Protein 8R8A (pdb70)

Secondary structure (DSSP, 8-state):
--EEEEEE-GGG-EEEEGGG--STT-BEEEE---S-GGG-EEE-TTS-EEETTEEEEESSSSTTEEEEEE-TTTS-HHHH-EEE-TTS-EEETTT--EEE---SSTT-B-EEE-----GGG--EEE-

Solvent-accessible surface area: 6116 Å² total; per-residue (Å²): 172,60,63,74,8,25,0,37,12,44,115,44,25,0,0,3,0,47,57,28,141,49,90,52,100,23,32,0,5,1,80,84,64,20,130,67,86,9,0,73,0,32,34,42,98,88,13,4,3,60,2,46,64,44,0,0,4,4,75,35,116,80,84,43,16,79,0,8,0,16,46,9,142,125,14,82,97,60,42,34,34,10,109,46,86,144,112,5,25,0,17,2,70,178,30,79,18,2,0,10,3,92,32,55,49,63,140,15,62,0,16,0,40,81,69,99,103,28,101,34,8,56,3,36,76,44,174

Sequence (127 aa):
VSRSSTHLVGQDGLLCLDVIIGGYSDNHVPTQLWPCGPQNNQLWTTIQADGTIRTMGKCLVPNGHDPGSYTMIDDCCNNKKAADPNNDKTWKLYPDGTLTHVRSSLVLTSQGTGAYAIITTIETNTSSAPTQSWGTAD

InterPro domains:
  IPR000772 Ricin B, lectin domain [PF00652] (37-155)
  IPR000772 Ricin B, lectin domain [PF00652] (168-283)
  IPR000772 Ricin B, lectin domain [SM00458] (34-158)
  IPR000772 Ricin B, lectin domain [SM00458] (162-286)
  IPR035992 Ricin B-like lectins [SSF50370] (37-155)
  IPR035992 Ricin B-like lectins [SSF50370] (163-285)

Structure (mmCIF, N/CA/C/O backbone):
data_8R8A
#
_entry.id   8R8A
#
_cell.length_a   36.696
_cell.length_b   36.782
_cell.length_c   94.786
_cell.angle_alpha   90.000
_cell.angle_beta   99.237
_cell.angle_gamma   90.000
#
_symmetry.space_group_name_H-M   'I 1 2 1'
#
loop_
_entity.id
_entity.type
_entity.pdbx_description
1 polymer 'Nigrin b-like'
2 branched beta-D-galactopyranose-(1-4)-2-acetamido-2-deoxy-alpha-D-glucopyranose
3 non-polymer 'CADMIUM ION'
4 water water
#
loop_
_atom_site.group_PDB
_atom_site.id
_atom_site.type_symbol
_atom_site.label_atom_id
_atom_site.label_alt_id
_atom_site.label_comp_id
_atom_site.label_asym_id
_atom_site.label_entity_id
_atom_site.label_seq_id
_atom_site.pdbx_PDB_ins_code
_atom_site.Cartn_x
_atom_site.Cartn_y
_atom_site.Cartn_z
_atom_site.occupancy
_atom_site.B_iso_or_equiv
_atom_site.auth_seq_id
_atom_site.auth_comp_id
_atom_site.auth_asym_id
_atom_site.auth_atom_id
_atom_site.pdbx_PDB_model_num
ATOM 1 N N . VAL A 1 4 ? 1.161 -3.301 75.101 1.000 29.416 6 VAL A N 1
ATOM 2 C CA . VAL A 1 4 ? 0.378 -4.059 74.089 1.000 27.925 6 VAL A CA 1
ATOM 3 C 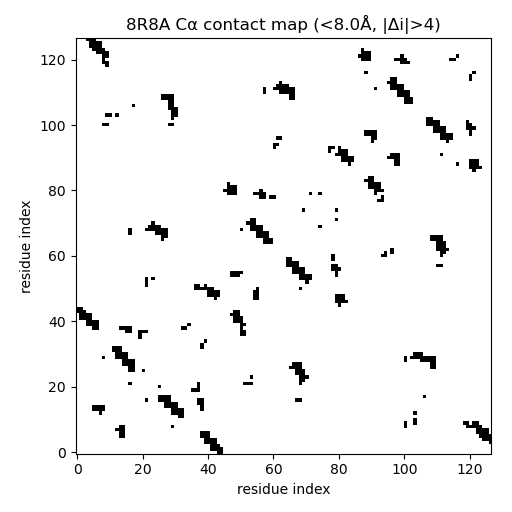C . VAL A 1 4 ? 0.585 -3.378 72.739 1.000 25.686 6 VAL A C 1
ATOM 4 O O . VAL A 1 4 ? 0.794 -2.179 72.692 1.000 26.323 6 VAL A O 1
ATOM 8 N N . SER A 1 5 ? 0.481 -4.148 71.671 1.000 22.151 7 SER A N 1
ATOM 9 C CA . SER A 1 5 ? 0.635 -3.595 70.336 1.000 21.151 7 SER A CA 1
ATOM 10 C C . SER A 1 5 ? -0.568 -2.705 70.086 1.000 22.007 7 SER A C 1
ATOM 11 O O . SER A 1 5 ? -1.657 -2.974 70.614 1.000 28.911 7 SER A O 1
ATOM 14 N N . ARG A 1 6 ? -0.366 -1.618 69.329 1.000 22.480 8 ARG A N 1
ATOM 15 C CA . ARG A 1 6 ? -1.480 -0.766 68.962 1.000 22.328 8 ARG A CA 1
ATOM 16 C C . ARG A 1 6 ? -1.378 -0.459 67.471 1.000 21.489 8 ARG A C 1
ATOM 17 O O . ARG A 1 6 ? -0.333 -0.035 67.015 1.000 21.177 8 ARG A O 1
ATOM 20 N N A SER A 1 7 ? -2.486 -0.624 66.748 0.300 20.741 9 SER A N 1
ATOM 21 N N B SER A 1 7 ? -2.480 -0.617 66.752 0.700 20.358 9 SER A N 1
ATOM 22 C CA A SER A 1 7 ? -2.562 -0.321 65.321 0.300 21.725 9 SER A CA 1
ATOM 23 C CA B SER A 1 7 ? -2.544 -0.303 65.328 0.700 22.161 9 SER A CA 1
ATOM 24 C C A SER A 1 7 ? -3.123 1.082 65.159 0.300 21.149 9 SER A C 1
ATOM 25 C C B SER A 1 7 ? -3.111 1.092 65.164 0.700 21.784 9 SER A C 1
ATOM 26 O O A SER A 1 7 ? -4.068 1.461 65.852 0.300 25.871 9 SER A O 1
ATOM 27 O O B SER A 1 7 ? -4.062 1.478 65.844 0.700 27.651 9 SER A O 1
ATOM 32 N N . THR A 1 8 ? -2.547 1.862 64.244 1.000 16.677 10 THR A N 1
ATOM 33 C CA . THR A 1 8 ? -2.875 3.264 64.167 1.000 15.929 10 THR A CA 1
ATOM 34 C C . THR A 1 8 ? -2.386 3.861 62.864 1.000 14.868 10 THR A C 1
ATOM 35 O O . THR A 1 8 ? -1.550 3.252 62.201 1.000 15.026 10 THR A O 1
ATOM 39 N N . HIS A 1 9 ? -2.826 5.066 62.581 1.000 12.661 11 HIS A N 1
ATOM 40 C CA . HIS A 1 9 ? -2.199 5.851 61.548 1.000 12.551 11 HIS A CA 1
ATOM 41 C C . HIS A 1 9 ? -1.121 6.697 62.180 1.000 14.329 11 HIS A C 1
ATOM 42 O O . HIS A 1 9 ? -1.214 7.009 63.391 1.000 17.255 11 HIS A O 1
ATOM 49 N N . LEU A 1 10 ? -0.111 7.070 61.425 1.000 12.635 12 LEU A N 1
ATOM 50 C CA . LEU A 1 10 ? 0.928 7.967 61.916 1.000 12.151 12 LEU A CA 1
ATOM 51 C C . LEU A 1 10 ? 0.747 9.257 61.197 1.000 12.989 12 LEU A C 1
ATOM 52 O O . LEU A 1 10 ? 1.059 9.327 60.013 1.000 13.366 12 LEU A O 1
ATOM 57 N N . VAL A 1 11 ? 0.280 10.283 61.869 1.000 13.390 13 VAL A N 1
ATOM 58 C CA . VAL A 1 11 ? -0.137 11.516 61.261 1.000 13.365 13 VAL A CA 1
ATOM 59 C C . VAL A 1 11 ? 0.909 12.595 61.451 1.000 13.717 13 VAL A C 1
ATOM 60 O O . VAL A 1 11 ? 1.293 12.896 62.574 1.000 15.660 13 VAL A O 1
ATOM 64 N N . GLY A 1 12 ? 1.367 13.162 60.367 1.000 13.591 14 GLY A N 1
ATOM 65 C CA . GLY A 1 12 ? 2.417 14.155 60.411 1.000 15.169 14 GLY A CA 1
ATOM 66 C C . GLY A 1 12 ? 2.007 15.518 59.885 1.000 14.453 14 GLY A C 1
ATOM 67 O O . GLY A 1 12 ? 0.855 15.956 60.062 1.000 15.914 14 GLY A O 1
ATOM 68 N N . GLN A 1 13 ? 2.914 16.174 59.195 1.000 15.897 15 GLN A N 1
ATOM 69 C CA . GLN A 1 13 ? 2.720 17.550 58.743 1.000 18.995 15 GLN A CA 1
ATOM 70 C C . GLN A 1 13 ? 1.407 17.723 57.980 1.000 17.852 15 GLN A C 1
ATOM 71 O O . GLN A 1 13 ? 1.090 16.947 57.088 1.000 18.426 15 GLN A O 1
ATOM 77 N N . ASP A 1 14 ? 0.634 18.743 58.381 1.000 18.953 16 ASP A N 1
ATOM 78 C CA . ASP A 1 14 ? -0.625 19.119 57.725 1.000 18.278 16 ASP A CA 1
ATOM 79 C C . ASP A 1 14 ? -1.702 18.039 57.752 1.000 18.567 16 ASP A C 1
ATOM 80 O O . ASP A 1 14 ? -2.618 18.035 56.959 1.000 20.705 16 ASP A O 1
ATOM 85 N N . GLY A 1 15 ? -1.580 17.086 58.660 1.000 15.860 17 GLY A N 1
ATOM 86 C CA . GLY A 1 15 ? -2.542 16.033 58.791 1.000 16.156 17 GLY A CA 1
ATOM 87 C C . GLY A 1 15 ? -2.416 14.921 57.770 1.000 15.793 17 GLY A C 1
ATOM 88 O O . GLY A 1 15 ? -3.341 14.166 57.606 1.000 17.084 17 GLY A O 1
ATOM 89 N N A LEU A 1 16 ? -1.299 14.857 57.051 0.600 15.289 18 LEU A N 1
ATOM 90 N N B LEU A 1 16 ? -1.297 14.857 57.046 0.400 15.241 18 LEU A N 1
ATOM 91 C CA A LEU A 1 16 ? -1.051 13.760 56.122 0.600 14.028 18 LEU A CA 1
ATOM 92 C CA B LEU A 1 16 ? -1.045 13.762 56.117 0.400 14.007 18 LEU A CA 1
ATOM 93 C C A LEU A 1 16 ? -0.526 12.558 56.895 0.600 12.473 18 LEU A C 1
ATOM 94 C C B LEU A 1 16 ? -0.532 12.559 56.901 0.400 12.552 18 LEU A C 1
ATOM 95 O O A LEU A 1 16 ? -0.092 12.678 58.039 0.600 14.428 18 LEU A O 1
ATOM 96 O O B LEU A 1 16 ? -0.098 12.686 58.045 0.400 14.400 18 LEU A O 1
ATOM 105 N N . CYS A 1 17 ? -0.581 11.387 56.280 1.000 12.410 19 CYS A N 1
ATOM 106 C CA . CYS A 1 17 ? -0.234 10.155 56.929 1.000 11.185 19 CYS A CA 1
ATOM 107 C C . CYS A 1 17 ? 1.035 9.498 56.393 1.000 11.008 19 CYS A C 1
ATOM 108 O O . CYS A 1 17 ? 1.325 9.571 55.199 1.000 11.598 19 CYS A O 1
ATOM 111 N N . LEU A 1 18 ? 1.772 8.817 57.268 1.000 11.215 20 LEU A N 1
ATOM 112 C CA . LEU A 1 18 ? 2.927 8.025 56.851 1.000 10.209 20 LEU A CA 1
ATOM 113 C C . LEU A 1 18 ? 2.404 6.908 55.978 1.000 9.414 20 LEU A C 1
ATOM 114 O O . LEU A 1 18 ? 1.502 6.185 56.365 1.000 10.307 20 LEU A O 1
ATOM 119 N N . ASP A 1 19 ? 3.022 6.731 54.817 1.000 9.233 21 ASP A N 1
ATOM 120 C CA . ASP A 1 19 ? 2.477 5.896 53.740 1.000 10.312 21 ASP A CA 1
ATOM 121 C C . ASP A 1 19 ? 3.595 5.157 52.996 1.000 9.840 21 ASP A C 1
ATOM 122 O O . ASP A 1 19 ? 4.573 5.780 52.632 1.000 10.177 21 ASP A O 1
ATOM 127 N N . VAL A 1 20 ? 3.446 3.869 52.767 1.000 9.588 22 VAL A N 1
ATOM 128 C CA . VAL A 1 20 ? 4.416 3.125 51.938 1.000 9.147 22 VAL A CA 1
ATOM 129 C C . VAL A 1 20 ? 4.060 3.379 50.491 1.000 9.952 22 VAL A C 1
ATOM 130 O O . VAL A 1 20 ? 2.950 3.043 50.051 1.000 10.187 22 VAL A O 1
ATOM 134 N N A ILE A 1 21 ? 4.956 3.968 49.723 0.500 9.410 23 ILE A N 1
ATOM 135 N N B ILE A 1 21 ? 4.953 3.972 49.724 0.500 9.410 23 ILE A N 1
ATOM 136 C CA A ILE A 1 21 ? 4.647 4.407 48.370 0.500 9.134 23 ILE A CA 1
ATOM 137 C CA B ILE A 1 21 ? 4.644 4.407 48.369 0.500 9.175 23 ILE A CA 1
ATOM 138 C C A ILE A 1 21 ? 4.094 3.283 47.485 0.500 9.792 23 ILE A C 1
ATOM 139 C C B ILE A 1 21 ? 4.088 3.281 47.492 0.500 9.815 23 ILE A C 1
ATOM 140 O O A ILE A 1 21 ? 4.713 2.229 47.283 0.500 10.412 23 ILE A O 1
ATOM 141 O O B ILE A 1 21 ? 4.716 2.234 47.282 0.500 10.430 23 ILE A O 1
ATOM 150 N N . GLY A 1 22 ? 2.902 3.536 46.923 1.000 10.262 24 GLY A N 1
ATOM 151 C CA . GLY A 1 22 ? 2.251 2.595 46.007 1.000 10.618 24 GLY A CA 1
ATOM 152 C C . GLY A 1 22 ? 1.542 1.451 46.685 1.000 11.527 24 GLY A C 1
ATOM 153 O O . GLY A 1 22 ? 0.905 0.676 46.007 1.000 13.174 24 GLY A O 1
ATOM 154 N N . GLY A 1 23 ? 1.622 1.358 48.003 1.000 10.730 25 GLY A N 1
ATOM 155 C CA . GLY A 1 23 ? 0.984 0.268 48.739 1.000 11.820 25 GLY A CA 1
ATOM 156 C C . GLY A 1 23 ? 1.707 -1.042 48.639 1.000 11.666 25 GLY A C 1
ATOM 157 O O . GLY A 1 23 ? 1.194 -2.054 49.099 1.000 13.806 25 GLY A O 1
ATOM 158 N N . TYR A 1 24 ? 2.916 -1.040 48.055 1.000 11.819 26 TYR A N 1
ATOM 159 C CA . TYR A 1 24 ? 3.666 -2.281 47.841 1.000 11.295 26 TYR A CA 1
ATOM 160 C C . TYR A 1 24 ? 4.379 -2.698 49.121 1.000 12.240 26 TYR A C 1
ATOM 161 O O . TYR A 1 24 ? 4.952 -1.860 49.818 1.000 13.952 26 TYR A O 1
ATOM 170 N N . SER A 1 25 ? 4.407 -4.009 49.419 1.000 12.320 27 SER A N 1
ATOM 171 C CA . SER A 1 25 ? 4.990 -4.509 50.649 1.000 13.963 27 SER A CA 1
ATOM 172 C C . SER A 1 25 ? 6.337 -5.190 50.439 1.000 12.710 27 SER A C 1
ATOM 173 O O . SER A 1 25 ? 6.888 -5.770 51.341 1.000 14.410 27 SER A O 1
ATOM 176 N N . ASP A 1 26 ? 6.925 -4.956 49.259 1.000 12.148 28 ASP A N 1
ATOM 177 C CA . ASP A 1 26 ? 8.235 -5.465 48.927 1.000 11.860 28 ASP A CA 1
ATOM 178 C C . ASP A 1 26 ? 9.284 -4.855 49.837 1.000 11.733 28 ASP A C 1
ATOM 179 O O . ASP A 1 26 ? 9.148 -3.721 50.326 1.000 11.765 28 ASP A O 1
ATOM 184 N N . ASN A 1 27 ? 10.353 -5.580 50.093 1.000 11.486 29 ASN A N 1
ATOM 185 C CA . ASN A 1 27 ? 11.453 -4.991 50.841 1.000 11.289 29 ASN A CA 1
ATOM 186 C C . ASN A 1 27 ? 12.034 -3.756 50.152 1.000 10.154 29 ASN A C 1
ATOM 187 O O . ASN A 1 27 ? 12.159 -3.751 48.935 1.000 11.011 29 ASN A O 1
ATOM 192 N N . HIS A 1 28 ? 12.331 -2.735 50.931 1.000 9.876 30 HIS A N 1
ATOM 193 C CA . HIS A 1 28 ? 13.042 -1.544 50.475 1.000 9.763 30 HIS A CA 1
ATOM 194 C C . HIS A 1 28 ? 12.159 -0.522 49.762 1.000 10.519 30 HIS A C 1
ATOM 195 O O . HIS A 1 28 ? 12.658 0.408 49.143 1.000 10.486 30 HIS A O 1
ATOM 202 N N . VAL A 1 29 ? 10.854 -0.656 49.904 1.000 9.839 31 VAL A N 1
ATOM 203 C CA . VAL A 1 29 ? 9.953 0.378 49.392 1.000 9.147 31 VAL A CA 1
ATOM 204 C C . VAL A 1 29 ? 9.935 1.550 50.366 1.000 8.599 31 VAL A C 1
ATOM 205 O O . VAL A 1 29 ? 9.686 1.364 51.539 1.000 9.687 31 VAL A O 1
ATOM 209 N N . PRO A 1 30 ? 10.214 2.767 49.890 1.000 8.845 32 PRO A N 1
ATOM 210 C CA . PRO A 1 30 ? 10.275 3.911 50.803 1.000 9.487 32 PRO A CA 1
ATOM 211 C C . PRO A 1 30 ? 8.934 4.371 51.354 1.000 8.870 32 PRO A C 1
ATOM 212 O O . PRO A 1 30 ? 7.885 4.069 50.786 1.000 9.896 32 PRO A O 1
ATOM 216 N N . THR A 1 31 ? 8.986 5.141 52.423 1.000 8.911 33 THR A N 1
ATOM 217 C CA . THR A 1 31 ? 7.806 5.780 52.985 1.000 9.031 33 THR A CA 1
ATOM 218 C C . THR A 1 31 ? 7.755 7.269 52.665 1.000 9.218 33 THR A C 1
ATOM 219 O O . THR A 1 31 ? 8.778 7.904 52.423 1.000 9.946 33 THR A O 1
ATOM 223 N N . GLN A 1 32 ? 6.558 7.817 52.647 1.000 10.108 34 GLN A N 1
ATOM 224 C CA . GLN A 1 32 ? 6.287 9.188 52.284 1.000 10.289 34 GLN A CA 1
ATOM 225 C C . GLN A 1 32 ? 5.118 9.703 53.120 1.000 10.714 34 GLN A C 1
ATOM 226 O O . GLN A 1 32 ? 4.540 8.962 53.878 1.000 10.202 34 GLN A O 1
ATOM 232 N N . LEU A 1 33 ? 4.739 10.956 52.896 1.000 11.132 35 LEU A N 1
ATOM 233 C CA . LEU A 1 33 ? 3.459 11.477 53.380 1.000 11.585 35 LEU A CA 1
ATOM 234 C C . LEU A 1 33 ? 2.423 11.383 52.290 1.000 12.063 35 LEU A C 1
ATOM 235 O O . LEU A 1 33 ? 2.730 11.584 51.106 1.000 13.281 35 LEU A O 1
ATOM 240 N N . TRP A 1 34 ? 1.202 11.085 52.684 1.000 11.384 36 TRP A N 1
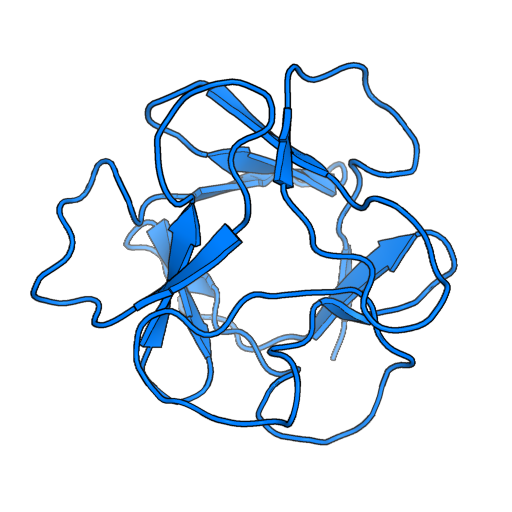ATOM 241 C CA . TRP A 1 34 ? 0.140 10.960 51.709 1.000 12.427 36 TRP A CA 1
ATOM 242 C C . TRP A 1 34 ? -1.160 11.271 52.406 1.000 11.729 36 TRP A C 1
ATOM 243 O O . TRP A 1 34 ? -1.312 11.021 53.581 1.000 12.439 36 TRP A O 1
ATOM 254 N N . PRO A 1 35 ? -2.153 11.830 51.679 1.000 13.193 37 PRO A N 1
ATOM 255 C CA . PRO A 1 35 ? -3.458 12.060 52.287 1.000 13.970 37 PRO A CA 1
ATOM 256 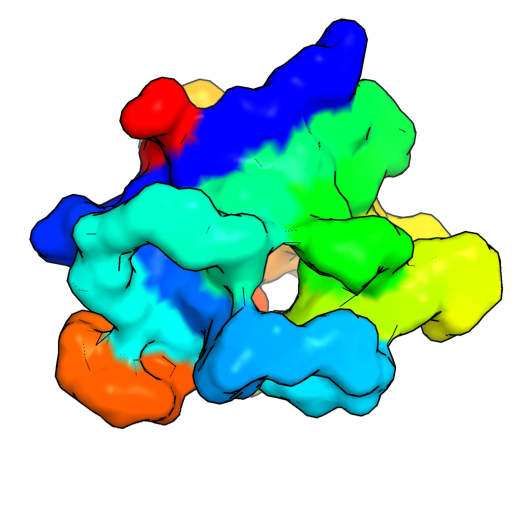C C . PRO A 1 35 ? -3.978 10.795 52.926 1.000 13.409 37 PRO A C 1
ATOM 257 O O . PRO A 1 35 ? -3.893 9.699 52.405 1.000 13.452 37 PRO A O 1
ATOM 261 N N . CYS A 1 36 ? -4.517 10.964 54.134 1.000 13.967 38 CYS A N 1
ATOM 262 C CA . CYS A 1 36 ? -4.924 9.811 54.926 1.000 15.019 38 CYS A CA 1
ATOM 263 C C . CYS A 1 36 ? -6.094 9.064 54.305 1.000 14.011 38 CYS A C 1
ATOM 264 O O . CYS A 1 36 ? -7.087 9.698 53.877 1.000 18.257 38 CYS A O 1
ATOM 267 N N . GLY A 1 37 ? -6.056 7.763 54.358 1.000 14.227 39 GLY A N 1
ATOM 268 C CA . GLY A 1 37 ? -7.161 6.932 53.889 1.000 15.601 39 GLY A CA 1
ATOM 269 C C . GLY A 1 37 ? -7.117 5.569 54.564 1.000 16.185 39 GLY A C 1
ATOM 270 O O . GLY A 1 37 ? -6.208 5.290 55.339 1.000 16.407 39 GLY A O 1
ATOM 271 N N . PRO A 1 38 ? -8.022 4.643 54.202 1.000 15.880 40 PRO A N 1
ATOM 272 C CA . PRO A 1 38 ? -8.147 3.363 54.866 1.000 16.608 40 PRO A CA 1
ATOM 273 C C . PRO A 1 38 ? -7.224 2.262 54.372 1.000 16.223 40 PRO A C 1
ATOM 274 O O . PRO A 1 38 ? -7.225 1.175 54.868 1.000 18.445 40 PRO A O 1
ATOM 278 N N . GLN A 1 39 ? -6.354 2.586 53.412 1.000 15.983 41 GLN A N 1
ATOM 279 C CA . GLN A 1 39 ? -5.484 1.588 52.804 1.000 15.476 41 GLN A CA 1
ATOM 280 C C . GLN A 1 39 ? -4.480 0.988 53.789 1.000 13.972 41 GLN A C 1
ATOM 281 O O . GLN A 1 39 ? -3.990 1.683 54.695 1.000 14.259 41 GLN A O 1
ATOM 287 N N . ASN A 1 40 ? -4.154 -0.287 53.614 1.000 13.993 42 ASN A N 1
ATOM 288 C CA . ASN A 1 40 ? -3.337 -1.018 54.587 1.000 15.764 42 ASN A CA 1
ATOM 289 C C . ASN A 1 40 ? -1.927 -0.426 54.775 1.000 12.666 42 ASN A C 1
ATOM 290 O O . ASN A 1 40 ? -1.328 -0.631 55.827 1.000 13.594 42 ASN A O 1
ATOM 295 N N . ASN A 1 41 ? -1.403 0.243 53.744 1.000 12.327 43 ASN A N 1
ATOM 296 C CA . ASN A 1 41 ? -0.053 0.821 53.765 1.000 10.946 43 ASN A CA 1
ATOM 297 C C . ASN A 1 41 ? 0.008 2.128 54.541 1.000 12.195 43 ASN A C 1
ATOM 298 O O . ASN A 1 41 ? 1.042 2.770 54.539 1.000 11.258 43 ASN A O 1
ATOM 303 N N . GLN A 1 42 ? -1.092 2.492 55.226 1.000 12.416 44 GLN A N 1
ATOM 304 C CA . GLN A 1 42 ? -1.137 3.614 56.164 1.000 10.872 44 GLN A CA 1
ATOM 305 C C . GLN A 1 42 ? -1.509 3.109 57.560 1.000 11.579 44 GLN A C 1
ATOM 306 O O . GLN A 1 42 ? -1.693 3.945 58.447 1.000 12.289 44 GLN A O 1
ATOM 312 N N . LEU A 1 43 ? -1.579 1.809 57.750 1.000 12.622 45 LEU A N 1
ATOM 313 C CA . LEU A 1 43 ? -1.885 1.222 59.049 1.000 14.524 45 LEU A CA 1
ATOM 314 C C . LEU A 1 43 ? -0.616 0.678 59.658 1.000 13.814 45 LEU A C 1
ATOM 315 O O . LEU A 1 43 ? -0.025 -0.214 59.115 1.000 14.843 45 LEU A O 1
ATOM 320 N N . TRP A 1 44 ? -0.229 1.235 60.787 1.000 13.425 46 TRP A N 1
ATOM 321 C CA . TRP A 1 44 ? 1.018 0.905 61.413 1.000 13.317 46 TRP A CA 1
ATOM 322 C C . TRP A 1 44 ? 0.784 0.302 62.779 1.000 14.070 46 TRP A C 1
ATOM 323 O O . TRP A 1 44 ? -0.076 0.763 63.533 1.000 17.104 46 TRP A O 1
ATOM 334 N N A THR A 1 45 ? 1.529 -0.725 63.142 0.300 13.650 47 THR A N 1
ATOM 335 N N B THR A 1 45 ? 1.553 -0.706 63.137 0.700 13.363 47 THR A N 1
ATOM 336 C CA A THR A 1 45 ? 1.408 -1.288 64.467 0.300 15.023 47 THR A CA 1
ATOM 337 C CA B THR A 1 45 ? 1.436 -1.295 64.449 0.700 14.792 47 THR A CA 1
ATOM 338 C C A THR A 1 45 ? 2.671 -0.972 65.241 0.300 14.472 47 THR A C 1
ATOM 339 C C B THR A 1 45 ? 2.680 -0.980 65.247 0.700 14.158 47 THR A C 1
ATOM 340 O O A THR A 1 45 ? 3.773 -1.332 64.861 0.300 15.700 47 THR A O 1
ATOM 341 O O B THR A 1 45 ? 3.782 -1.338 64.873 0.700 15.478 47 THR A O 1
ATOM 348 N N . ILE A 1 46 ? 2.484 -0.227 66.303 1.000 13.695 48 ILE A N 1
ATOM 349 C CA . ILE A 1 46 ? 3.526 0.075 67.252 1.000 15.259 48 ILE A CA 1
ATOM 350 C C . ILE A 1 46 ? 3.637 -1.062 68.257 1.000 16.098 48 ILE A C 1
ATOM 351 O O . ILE A 1 46 ? 2.692 -1.302 69.046 1.000 16.741 48 ILE A O 1
ATOM 356 N N . GLN A 1 47 ? 4.766 -1.752 68.289 1.000 18.385 49 GLN A N 1
ATOM 357 C CA . GLN A 1 47 ? 4.903 -2.871 69.212 1.000 20.778 49 GLN A CA 1
ATOM 358 C C . GLN A 1 47 ? 5.801 -2.556 70.397 1.000 19.400 49 GLN A C 1
ATOM 359 O O . GLN A 1 47 ? 6.676 -1.738 70.362 1.000 21.556 49 GLN A O 1
ATOM 365 N N . ALA A 1 48 ? 5.555 -3.256 71.538 1.000 21.427 50 ALA A N 1
ATOM 366 C CA . ALA A 1 48 ? 6.382 -3.130 72.725 1.000 22.869 50 ALA A CA 1
ATOM 367 C C . ALA A 1 48 ? 7.842 -3.479 72.497 1.000 23.154 50 ALA A C 1
ATOM 368 O O . ALA A 1 48 ? 8.709 -2.843 73.130 1.000 23.258 50 ALA A O 1
ATOM 370 N N . ASP A 1 49 ? 8.100 -4.311 71.451 1.000 22.748 51 ASP A N 1
ATOM 371 C CA . ASP A 1 49 ? 9.460 -4.697 71.115 1.000 23.761 51 ASP A CA 1
ATOM 372 C C . ASP A 1 49 ? 10.188 -3.548 70.429 1.000 22.222 51 ASP A C 1
ATOM 373 O O . ASP A 1 49 ? 11.346 -3.688 70.101 1.000 28.200 51 ASP A O 1
ATOM 378 N N . GLY A 1 50 ? 9.503 -2.414 70.190 1.000 18.017 52 GLY A N 1
ATOM 379 C CA . GLY A 1 50 ? 10.144 -1.277 69.594 1.000 16.431 52 GLY A CA 1
ATOM 380 C C . GLY A 1 50 ? 10.014 -1.217 68.078 1.000 14.367 52 GLY A C 1
ATOM 381 O O . GLY A 1 50 ? 10.348 -0.194 67.517 1.000 14.610 52 GLY A O 1
ATOM 382 N N . THR A 1 51 ? 9.447 -2.216 67.434 1.000 13.453 53 THR A N 1
ATOM 383 C CA . THR A 1 51 ? 9.235 -2.121 65.994 1.000 12.490 53 THR A CA 1
ATOM 384 C C . THR A 1 51 ? 7.969 -1.372 65.650 1.000 11.960 53 THR A C 1
ATOM 385 O O . THR A 1 51 ? 7.047 -1.273 66.459 1.000 14.696 53 THR A O 1
ATOM 389 N N . ILE A 1 52 ? 7.919 -0.870 64.426 1.000 10.934 54 ILE A N 1
ATOM 390 C CA . ILE A 1 52 ? 6.747 -0.210 63.889 1.000 11.713 54 ILE A CA 1
ATOM 391 C C . ILE A 1 52 ? 6.465 -0.893 62.585 1.000 11.836 54 ILE A C 1
ATOM 392 O O . ILE A 1 52 ? 7.305 -0.841 61.669 1.000 12.505 54 ILE A O 1
ATOM 397 N N . ARG A 1 53 ? 5.322 -1.554 62.419 1.000 11.947 55 ARG A N 1
ATOM 398 C CA . ARG A 1 53 ? 5.086 -2.451 61.298 1.000 12.812 55 ARG A CA 1
ATOM 399 C C . ARG A 1 53 ? 3.896 -2.113 60.462 1.000 12.250 55 ARG A C 1
ATOM 400 O O . ARG A 1 53 ? 2.897 -1.606 60.955 1.000 13.576 55 ARG A O 1
ATOM 408 N N . THR A 1 54 ? 4.007 -2.399 59.175 1.000 12.177 56 THR A N 1
ATOM 409 C CA . THR A 1 54 ? 2.877 -2.306 58.260 1.000 12.797 56 THR A CA 1
ATOM 410 C C . THR A 1 54 ? 2.987 -3.435 57.243 1.000 13.609 56 THR A C 1
ATOM 411 O O . THR A 1 54 ? 4.069 -3.779 56.807 1.000 13.224 56 THR A O 1
ATOM 415 N N . MET A 1 55 ? 1.854 -4.060 56.925 1.000 13.785 57 MET A N 1
ATOM 416 C CA . MET A 1 55 ? 1.843 -5.089 55.896 1.000 13.899 57 MET A CA 1
ATOM 417 C C . MET A 1 55 ? 2.835 -6.207 56.211 1.000 14.347 57 MET A C 1
ATOM 418 O O . MET A 1 55 ? 3.380 -6.802 55.304 1.000 17.466 57 MET A O 1
ATOM 423 N N . GLY A 1 56 ? 3.073 -6.460 57.499 1.000 15.004 58 GLY A N 1
ATOM 424 C CA . GLY A 1 56 ? 3.989 -7.496 57.928 1.000 16.784 58 GLY A CA 1
ATOM 425 C C . GLY A 1 56 ? 5.466 -7.115 57.942 1.000 17.552 58 GLY A C 1
ATOM 426 O O . GLY A 1 56 ? 6.281 -7.940 58.329 1.000 19.230 58 GLY A O 1
ATOM 427 N N . LYS A 1 57 ? 5.798 -5.904 57.499 1.000 14.574 59 LYS A N 1
ATOM 428 C CA . LYS A 1 57 ? 7.194 -5.457 57.376 1.000 13.498 59 LYS A CA 1
ATOM 429 C C . LYS A 1 57 ? 7.464 -4.384 58.396 1.000 12.536 59 LYS A C 1
ATOM 430 O O . LYS A 1 57 ? 6.555 -3.794 58.946 1.000 14.434 59 LYS A O 1
ATOM 436 N N . CYS A 1 58 ? 8.750 -4.075 58.610 1.000 11.382 60 CYS A N 1
ATOM 437 C CA . CYS A 1 58 ? 9.173 -3.117 59.624 1.000 11.599 60 CYS A CA 1
ATOM 438 C C . CYS A 1 58 ? 9.666 -1.799 59.021 1.000 9.588 60 CYS A C 1
ATOM 439 O O . CYS A 1 58 ? 10.387 -1.823 58.034 1.000 10.491 60 CYS A O 1
ATOM 442 N N . LEU A 1 59 ? 9.308 -0.697 59.638 1.000 10.380 61 LEU A N 1
ATOM 443 C CA . LEU A 1 59 ? 9.900 0.592 59.280 1.000 9.698 61 LEU A CA 1
ATOM 444 C C . LEU A 1 59 ? 11.354 0.599 59.706 1.000 9.283 61 LEU A C 1
ATOM 445 O O . LEU A 1 59 ? 11.681 0.296 60.872 1.000 9.486 61 LEU A O 1
ATOM 450 N N . VAL A 1 60 ? 12.245 0.985 58.795 1.000 9.046 62 VAL A N 1
ATOM 451 C CA . VAL A 1 60 ? 13.667 1.063 59.084 1.000 9.369 62 VAL A CA 1
ATOM 452 C C . VAL A 1 60 ? 14.239 2.232 58.299 1.000 9.968 62 VAL A C 1
ATOM 453 O O . VAL A 1 60 ? 13.741 2.538 57.226 1.000 9.666 62 VAL A O 1
ATOM 457 N N . PRO A 1 61 ? 15.280 2.914 58.800 1.000 9.304 63 PRO A N 1
ATOM 458 C CA . PRO A 1 61 ? 16.043 3.799 57.944 1.000 9.476 63 PRO A CA 1
ATOM 459 C C . PRO A 1 61 ? 17.012 3.021 57.085 1.000 10.375 63 PRO A C 1
ATOM 460 O O . PRO A 1 61 ? 17.486 1.985 57.539 1.000 11.874 63 PRO A O 1
ATOM 464 N N . ASN A 1 62 ? 17.365 3.538 55.913 1.000 10.340 64 ASN A N 1
ATOM 465 C CA . ASN A 1 62 ? 18.412 2.925 55.093 1.000 9.785 64 ASN A CA 1
ATOM 466 C C . ASN A 1 62 ? 19.742 3.541 55.527 1.000 11.670 64 ASN A C 1
ATOM 467 O O . ASN A 1 62 ? 20.275 4.356 54.814 1.000 14.408 64 ASN A O 1
ATOM 472 N N . GLY A 1 63 ? 20.221 3.217 56.690 1.000 12.942 65 GLY A N 1
ATOM 473 C CA . GLY A 1 63 ? 21.407 3.806 57.263 1.000 13.248 65 GLY A CA 1
ATOM 474 C C . GLY A 1 63 ? 21.112 4.395 58.615 1.000 13.317 65 GLY A C 1
ATOM 475 O O . GLY A 1 63 ? 20.053 4.131 59.192 1.000 15.283 65 GLY A O 1
ATOM 476 N N . HIS A 1 64 ? 22.068 5.087 59.198 1.000 14.007 66 HIS A N 1
ATOM 477 C CA . HIS A 1 64 ? 21.959 5.625 60.550 1.000 13.651 66 HIS A CA 1
ATOM 478 C C . HIS A 1 64 ? 22.486 7.042 60.629 1.000 13.170 66 HIS A C 1
ATOM 479 O O . HIS A 1 64 ? 22.799 7.516 61.685 1.000 16.2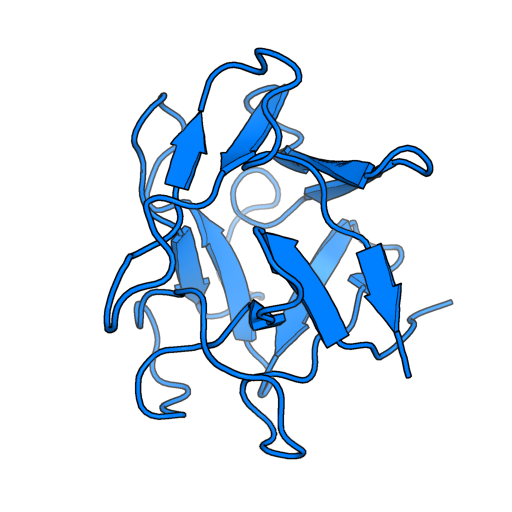85 66 HIS A O 1
ATOM 486 N N . ASP A 1 65 ? 22.568 7.703 59.492 1.000 15.072 67 ASP A N 1
ATOM 487 C CA . ASP A 1 65 ? 23.068 9.066 59.436 1.000 15.604 67 ASP A CA 1
ATOM 488 C C . ASP A 1 65 ? 21.992 10.072 59.111 1.000 13.440 67 ASP A C 1
ATOM 489 O O . ASP A 1 65 ? 20.951 9.705 58.529 1.000 13.743 67 ASP A O 1
ATOM 494 N N . PRO A 1 66 ? 22.176 11.334 59.493 1.000 13.153 68 PRO A N 1
ATOM 495 C CA . PRO A 1 66 ? 21.207 12.340 59.101 1.000 13.605 68 PRO A CA 1
ATOM 496 C C . PRO A 1 66 ? 21.007 12.310 57.607 1.000 13.361 68 PRO A C 1
ATOM 497 O O . PRO A 1 66 ? 21.949 12.191 56.833 1.000 13.778 68 PRO A O 1
ATOM 501 N N . GLY A 1 67 ? 19.750 12.359 57.190 1.000 11.769 69 GLY A N 1
ATOM 502 C CA . GLY A 1 67 ? 19.412 12.368 55.782 1.000 11.657 69 GLY A CA 1
ATOM 503 C C . GLY A 1 67 ? 19.140 11.000 55.218 1.000 10.704 69 GLY A C 1
ATOM 504 O O . GLY A 1 67 ? 18.771 10.896 54.058 1.000 12.222 69 GLY A O 1
ATOM 505 N N . SER A 1 68 ? 19.264 9.947 56.008 1.000 10.354 70 SER A N 1
ATOM 506 C CA . SER A 1 68 ? 18.944 8.601 55.566 1.000 11.353 70 SER A CA 1
ATOM 507 C C . SER A 1 68 ? 17.429 8.495 55.353 1.000 9.952 70 SER A C 1
ATOM 508 O O . SER A 1 68 ? 16.670 8.899 56.212 1.000 10.736 70 SER A O 1
ATOM 511 N N . TYR A 1 69 ? 17.018 7.919 54.237 1.000 9.082 71 TYR A N 1
ATOM 512 C CA . TYR A 1 69 ? 15.597 7.766 54.002 1.000 9.044 71 TYR A CA 1
ATOM 513 C C . TYR A 1 69 ? 15.070 6.567 54.777 1.000 8.777 71 TYR A C 1
ATOM 514 O O . TYR A 1 69 ? 15.786 5.697 55.188 1.000 9.688 71 TYR A O 1
ATOM 523 N N . THR A 1 70 ? 13.742 6.544 54.927 1.000 8.949 72 THR A N 1
ATOM 524 C CA . THR A 1 70 ? 13.095 5.420 55.588 1.000 9.431 72 THR A CA 1
ATOM 525 C C . THR A 1 70 ? 12.272 4.597 54.610 1.000 9.389 72 THR A C 1
ATOM 526 O O . THR A 1 70 ? 11.846 5.081 53.554 1.000 9.040 72 THR A O 1
ATOM 530 N N . MET A 1 71 ? 12.043 3.356 54.995 1.000 8.669 73 MET A N 1
ATOM 531 C CA . MET A 1 71 ? 11.468 2.389 54.102 1.000 9.305 73 MET A CA 1
ATOM 532 C C . MET A 1 71 ? 10.964 1.229 54.943 1.000 8.860 73 MET A C 1
ATOM 533 O O . MET A 1 71 ? 11.088 1.238 56.152 1.000 9.571 73 MET A O 1
ATOM 538 N N . ILE A 1 72 ? 10.371 0.255 54.282 1.000 9.033 74 ILE A N 1
ATOM 539 C CA . ILE A 1 72 ? 10.014 -0.984 54.972 1.000 10.188 74 ILE A CA 1
ATOM 540 C C . ILE A 1 72 ? 10.976 -2.084 54.593 1.000 10.347 74 ILE A C 1
ATOM 541 O O . ILE A 1 72 ? 11.571 -2.072 53.527 1.000 11.468 74 ILE A O 1
ATOM 546 N N . ASP A 1 73 ? 11.144 -3.055 55.490 1.000 10.051 75 ASP A N 1
ATOM 547 C CA . ASP A 1 73 ? 12.008 -4.192 55.247 1.000 10.725 75 ASP A CA 1
ATOM 548 C C . ASP A 1 73 ? 11.578 -5.357 56.120 1.000 11.191 75 ASP A C 1
ATOM 549 O O . ASP A 1 73 ? 10.832 -5.198 57.052 1.000 12.042 75 A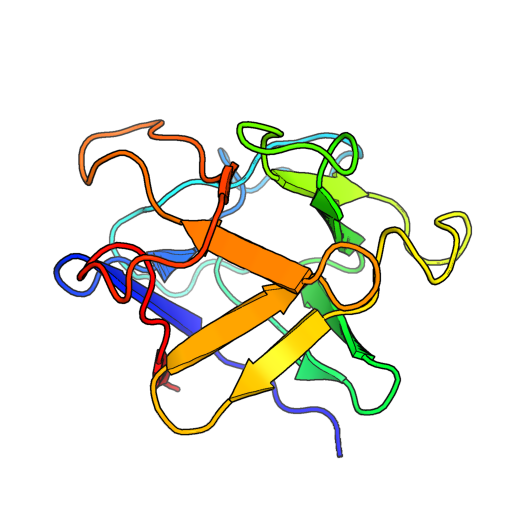SP A O 1
ATOM 554 N N . ASP A 1 74 ? 12.098 -6.530 55.803 1.000 13.494 76 ASP A N 1
ATOM 555 C CA . ASP A 1 74 ? 11.796 -7.752 56.550 1.000 14.584 76 ASP A CA 1
ATOM 556 C C . ASP A 1 74 ? 12.331 -7.600 57.960 1.000 14.220 76 ASP A C 1
ATOM 557 O O . ASP A 1 74 ? 13.488 -7.362 58.173 1.000 16.833 76 ASP A O 1
ATOM 562 N N . CYS A 1 75 ? 11.437 -7.793 58.916 1.000 14.512 77 CYS A N 1
ATOM 563 C CA A CYS A 1 75 ? 11.756 -7.509 60.304 0.300 16.320 77 CYS A CA 1
ATOM 564 C CA B CYS A 1 75 ? 11.779 -7.573 60.313 0.700 16.686 77 CYS A CA 1
ATOM 565 C C A CYS A 1 75 ? 12.753 -8.511 60.859 0.300 18.484 77 CYS A C 1
ATOM 566 C C B CYS A 1 75 ? 12.878 -8.550 60.757 0.700 20.608 77 CYS A C 1
ATOM 567 O O A CYS A 1 75 ? 13.726 -8.175 61.509 0.300 19.817 77 CYS A O 1
ATOM 568 O O B CYS A 1 75 ? 13.728 -8.205 61.554 0.700 20.323 77 CYS A O 1
ATOM 571 N N A ASN A 1 76 ? 12.369 -9.758 60.718 0.300 17.885 78 ASN A N 1
ATOM 572 N N B ASN A 1 76 ? 12.972 -9.701 60.071 0.700 21.679 78 ASN A N 1
ATOM 573 C CA A ASN A 1 76 ? 13.146 -10.763 61.395 0.300 16.540 78 ASN A CA 1
ATOM 574 C CA B ASN A 1 76 ? 14.023 -10.690 60.312 0.700 23.210 78 ASN A CA 1
ATOM 575 C C A ASN A 1 76 ? 14.608 -10.700 60.949 0.300 16.628 78 ASN A C 1
ATOM 576 C C B ASN A 1 76 ? 15.269 -10.431 59.469 0.700 20.893 78 ASN A C 1
ATOM 577 O O A ASN A 1 76 ? 15.469 -10.978 61.766 0.300 17.977 78 ASN A O 1
ATOM 578 O O B ASN A 1 76 ? 16.304 -11.079 59.644 0.700 23.631 78 ASN A O 1
ATOM 587 N N A LYS A 1 77 ? 14.886 -10.332 59.692 0.300 18.170 79 LYS A N 1
ATOM 588 N N B LYS A 1 77 ? 15.212 -9.504 58.521 0.700 20.704 79 LYS A N 1
ATOM 589 C CA A LYS A 1 77 ? 16.261 -10.236 59.221 0.300 20.897 79 LYS A CA 1
ATOM 590 C CA B LYS A 1 77 ? 16.403 -9.080 57.790 0.700 22.587 79 LYS A CA 1
ATOM 591 C C A LYS A 1 77 ? 16.958 -8.952 59.685 0.300 18.352 79 LYS A C 1
ATOM 592 C C B LYS A 1 77 ? 16.858 -7.750 58.358 0.700 20.748 79 LYS A C 1
ATOM 593 O O A LYS A 1 77 ? 18.178 -8.936 59.792 0.300 19.307 79 LYS A O 1
ATOM 594 O O B LYS A 1 77 ? 17.526 -6.990 57.642 0.700 21.829 79 LYS A O 1
ATOM 605 N N A ALA A 1 78 ? 16.200 -7.870 59.931 0.300 20.012 80 ALA A N 1
ATOM 606 N N B ALA A 1 78 ? 16.430 -7.474 59.585 0.700 21.741 80 ALA A N 1
ATOM 607 C CA A ALA A 1 78 ? 16.775 -6.589 60.341 0.300 17.694 80 ALA A CA 1
ATOM 608 C CA B ALA A 1 78 ? 16.811 -6.284 60.303 0.700 18.346 80 ALA A CA 1
ATOM 609 C C A ALA A 1 78 ? 17.363 -6.709 61.744 0.300 17.332 80 ALA A C 1
ATOM 610 C C B ALA A 1 78 ? 17.359 -6.620 61.686 0.700 17.415 80 ALA A C 1
ATOM 611 O O A ALA A 1 78 ? 16.804 -7.369 62.590 0.300 20.069 80 ALA A O 1
ATOM 612 O O B ALA A 1 78 ? 16.795 -7.326 62.468 0.700 20.125 80 ALA A O 1
ATOM 615 N N . ASP A 1 79 ? 18.457 -6.018 62.033 1.000 15.240 81 ASP A N 1
ATOM 616 C CA . ASP A 1 79 ? 19.039 -6.017 63.380 1.000 15.377 81 ASP A CA 1
ATOM 617 C C . ASP A 1 79 ? 18.264 -5.032 64.251 1.000 13.392 81 ASP A C 1
ATOM 618 O O . ASP A 1 79 ? 17.625 -4.092 63.741 1.000 13.426 81 ASP A O 1
ATOM 623 N N . PRO A 1 80 ? 18.317 -5.187 65.589 1.000 12.988 82 PRO A N 1
ATOM 624 C CA . PRO A 1 80 ? 17.605 -4.253 66.474 1.000 14.223 82 PRO A CA 1
ATOM 625 C C . PRO A 1 80 ? 17.915 -2.793 66.190 1.000 14.745 82 PRO A C 1
ATOM 626 O O . PRO A 1 80 ? 17.016 -1.960 66.221 1.000 13.594 82 PRO A O 1
ATOM 630 N N A ASN A 1 81 ? 19.155 -2.476 65.836 0.300 14.431 83 ASN A N 1
ATOM 631 N N B ASN A 1 81 ? 19.150 -2.473 65.858 0.700 14.740 83 ASN A N 1
ATOM 632 C CA A ASN A 1 81 ? 19.514 -1.079 65.600 0.300 15.009 83 ASN A CA 1
ATOM 633 C CA B ASN A 1 81 ? 19.493 -1.073 65.594 0.700 15.575 83 ASN A CA 1
ATOM 634 C C A ASN A 1 81 ? 18.698 -0.491 64.453 0.300 14.528 83 ASN A C 1
ATOM 635 C C B ASN A 1 81 ? 18.671 -0.503 64.457 0.700 15.029 83 ASN A C 1
ATOM 636 O O A ASN A 1 81 ? 18.368 0.692 64.466 0.300 14.810 83 ASN A O 1
ATOM 637 O O B ASN A 1 81 ? 18.365 0.679 64.468 0.700 14.891 83 ASN A O 1
ATOM 646 N N . ASP A 1 82 ? 18.410 -1.299 63.442 1.000 12.882 84 ASP A N 1
ATOM 647 C CA . ASP A 1 82 ? 17.656 -0.822 62.299 1.000 14.134 84 ASP A CA 1
ATOM 648 C C . ASP A 1 82 ? 16.199 -0.619 62.585 1.000 13.471 84 ASP A C 1
ATOM 649 O O . ASP A 1 82 ? 15.644 0.367 62.123 1.000 15.791 84 ASP A O 1
ATOM 654 N N . LYS A 1 83 ? 15.576 -1.465 63.404 1.000 12.153 85 LYS A N 1
ATOM 655 C CA . LYS A 1 83 ? 14.141 -1.503 63.480 1.000 12.220 85 LYS A CA 1
ATOM 656 C C . LYS A 1 83 ? 13.561 -0.975 64.777 1.000 10.903 85 LYS A C 1
ATOM 657 O O . LYS A 1 83 ? 12.332 -1.067 64.922 1.000 11.583 85 LYS A O 1
ATOM 663 N N . THR A 1 84 ? 14.377 -0.475 65.678 1.000 10.947 86 THR A N 1
ATOM 664 C CA . THR A 1 84 ? 13.865 -0.065 66.980 1.000 11.351 86 THR A CA 1
ATOM 665 C C . THR A 1 84 ? 13.581 1.449 66.997 1.000 10.006 86 THR A C 1
ATOM 666 O O . THR A 1 84 ? 14.502 2.251 66.744 1.000 10.647 86 THR A O 1
ATOM 670 N N . TRP A 1 85 ? 12.356 1.790 67.330 1.000 10.057 87 TRP A N 1
ATOM 671 C CA . TRP A 1 85 ? 11.891 3.167 67.387 1.000 9.817 87 TRP A CA 1
ATOM 672 C C . TRP A 1 85 ? 11.206 3.451 68.710 1.000 9.731 87 TRP A C 1
ATOM 673 O O . TRP A 1 85 ? 10.774 2.509 69.393 1.000 10.770 87 TRP A O 1
ATOM 684 N N . LYS A 1 86 ? 11.073 4.711 69.073 1.000 9.928 88 LYS A N 1
ATOM 685 C CA . LYS A 1 86 ? 10.302 5.086 70.216 1.000 10.654 88 LYS A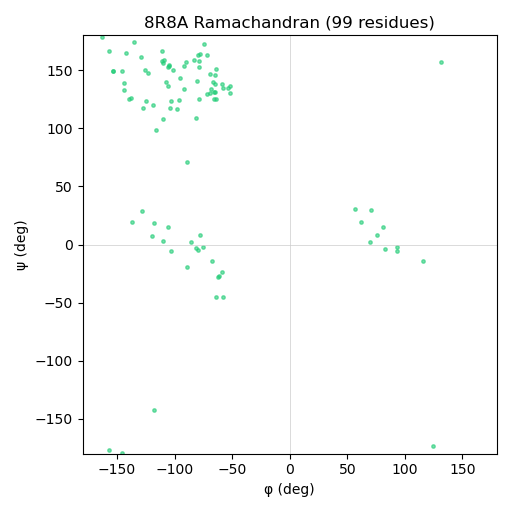 CA 1
ATOM 686 C C . LYS A 1 86 ? 9.504 6.349 69.874 1.000 10.177 88 LYS A C 1
ATOM 687 O O . LYS A 1 86 ? 10.058 7.350 69.482 1.000 10.990 88 LYS A O 1
ATOM 693 N N . LEU A 1 87 ? 8.196 6.238 70.070 1.000 11.765 89 LEU A N 1
ATOM 694 C CA . LEU A 1 87 ? 7.312 7.355 69.861 1.000 12.481 89 LEU A CA 1
ATOM 695 C C . LEU A 1 87 ? 7.017 8.037 71.177 1.000 12.015 89 LEU A C 1
ATOM 696 O O . LEU A 1 87 ? 6.434 7.439 72.078 1.000 14.401 89 LEU A O 1
ATOM 701 N N . TYR A 1 88 ? 7.413 9.264 71.305 1.000 14.171 90 TYR A N 1
ATOM 702 C CA . TYR A 1 88 ? 7.213 9.984 72.538 1.000 16.785 90 TYR A CA 1
ATOM 703 C C . TYR A 1 88 ? 5.886 10.690 72.490 1.000 19.870 90 TYR A C 1
ATOM 704 O O . TYR A 1 88 ? 5.345 10.996 71.472 1.000 18.869 90 TYR A O 1
ATOM 713 N N . PRO A 1 89 ? 5.336 10.999 73.686 1.000 23.311 91 PRO A N 1
ATOM 714 C CA . PRO A 1 89 ? 4.001 11.592 73.733 1.000 26.270 91 PRO A CA 1
ATOM 715 C C . PRO A 1 89 ? 3.855 12.945 73.049 1.000 22.399 91 PRO A C 1
ATOM 716 O O . PRO A 1 89 ? 2.787 13.286 72.576 1.000 25.718 91 PRO A O 1
ATOM 720 N N . ASP A 1 90 ? 4.945 13.713 72.995 1.000 20.618 92 ASP A N 1
ATOM 721 C CA . ASP A 1 90 ? 4.891 15.016 72.355 1.000 21.654 92 ASP A CA 1
ATOM 722 C C . ASP A 1 90 ? 4.971 14.931 70.839 1.000 22.781 92 ASP A C 1
ATOM 723 O O . ASP A 1 90 ? 4.861 15.955 70.167 1.000 25.738 92 ASP A O 1
ATOM 728 N N . GLY A 1 91 ? 5.177 13.731 70.299 1.000 19.681 93 GLY A N 1
ATOM 729 C CA . GLY A 1 91 ? 5.188 13.611 68.845 1.000 18.686 93 GLY A CA 1
ATOM 730 C C . GLY A 1 91 ? 6.514 13.176 68.244 1.000 15.379 93 GLY A C 1
ATOM 731 O O . GLY A 1 91 ? 6.589 12.811 67.072 1.000 15.721 93 GLY A O 1
ATOM 732 N N . THR A 1 92 ? 7.582 13.224 69.011 1.000 12.897 94 THR A N 1
ATOM 733 C CA . THR A 1 92 ? 8.895 12.874 68.490 1.000 12.564 94 THR A CA 1
ATOM 734 C C . THR A 1 92 ? 8.960 11.367 68.264 1.000 11.431 94 THR A C 1
ATOM 735 O O . THR A 1 92 ? 8.643 10.612 69.158 1.000 12.867 94 THR A O 1
ATOM 739 N N . LEU A 1 93 ? 9.395 10.961 67.075 1.000 10.990 95 LEU A N 1
ATOM 740 C CA . LEU A 1 93 ? 9.500 9.551 66.746 1.000 11.062 95 LEU A CA 1
ATOM 741 C C . LEU A 1 93 ? 10.963 9.275 66.529 1.000 9.694 95 LEU A C 1
ATOM 742 O O . LEU A 1 93 ? 11.517 9.564 65.472 1.000 10.592 95 LEU A O 1
ATOM 747 N N . THR A 1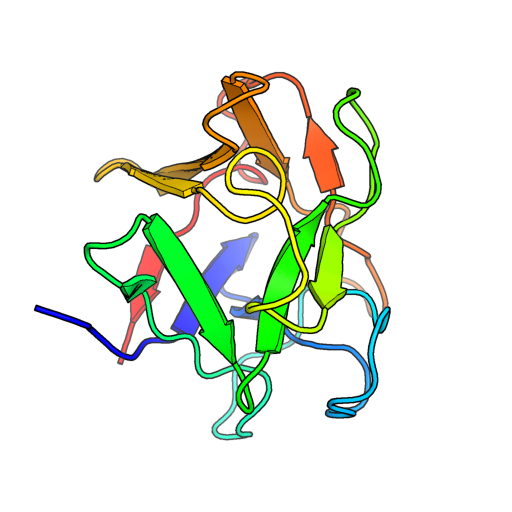 94 ? 11.598 8.736 67.556 1.000 10.004 96 THR A N 1
ATOM 748 C CA . THR A 1 94 ? 13.024 8.555 67.576 1.000 10.386 96 THR A CA 1
ATOM 749 C C . THR A 1 94 ? 13.503 7.203 67.068 1.000 10.001 96 THR A C 1
ATOM 750 O O . THR A 1 94 ? 12.932 6.191 67.423 1.000 10.412 96 THR A O 1
ATOM 754 N N . HIS A 1 95 ? 14.524 7.236 66.221 1.000 9.333 97 HIS A N 1
ATOM 755 C CA . HIS A 1 95 ? 15.256 6.036 65.847 1.000 9.332 97 HIS A CA 1
ATOM 756 C C . HIS A 1 95 ? 16.237 5.786 66.982 1.000 9.749 97 HIS A C 1
ATOM 757 O O . HIS A 1 95 ? 17.158 6.560 67.175 1.000 10.381 97 HIS A O 1
ATOM 764 N N . VAL A 1 96 ? 15.989 4.751 67.764 1.000 10.299 98 VAL A N 1
ATOM 765 C CA . VAL A 1 96 ? 16.682 4.620 69.058 1.000 11.181 98 VAL A CA 1
ATOM 766 C C . VAL A 1 96 ? 18.206 4.582 68.989 1.000 11.408 98 VAL A C 1
ATOM 767 O O . VAL A 1 96 ? 18.847 5.285 69.758 1.000 13.340 98 VAL A O 1
ATOM 771 N N . ARG A 1 97 ? 18.762 3.821 68.074 1.000 11.060 99 ARG A N 1
ATOM 772 C CA . ARG A 1 97 ? 20.216 3.650 68.022 1.000 11.765 99 ARG A CA 1
ATOM 773 C C . ARG A 1 97 ? 20.893 4.980 67.715 1.000 13.385 99 ARG A C 1
ATOM 774 O O . ARG A 1 97 ? 21.897 5.356 68.341 1.000 15.000 99 ARG A O 1
ATOM 782 N N . SER A 1 98 ? 20.377 5.741 66.733 1.000 11.433 100 SER A N 1
ATOM 783 C CA . SER A 1 98 ? 21.015 6.972 66.268 1.000 11.634 100 SER A CA 1
ATOM 784 C C . SER A 1 98 ? 20.582 8.212 67.013 1.000 13.211 100 SER A C 1
ATOM 785 O O . SER A 1 98 ? 21.256 9.235 66.894 1.000 13.594 100 SER A O 1
ATOM 788 N N . SER A 1 99 ? 19.445 8.165 67.706 1.000 12.673 101 SER A N 1
ATOM 789 C CA . SER A 1 99 ? 18.832 9.327 68.330 1.000 12.986 101 SER A CA 1
ATOM 790 C C . SER A 1 99 ? 18.252 10.319 67.290 1.000 12.269 101 SER A C 1
ATOM 791 O O . SER A 1 99 ? 17.714 11.343 67.697 1.000 13.461 101 SER A O 1
ATOM 794 N N . LEU A 1 100 ? 18.336 9.982 66.001 1.000 11.246 102 LEU A N 1
ATOM 795 C CA . LEU A 1 100 ? 17.743 10.831 64.973 1.000 11.291 102 LEU A CA 1
ATOM 796 C C . LEU A 1 100 ? 16.247 10.594 64.961 1.000 10.893 102 LEU A C 1
ATOM 797 O O . LEU A 1 100 ? 15.767 9.622 65.554 1.000 11.421 102 LEU A O 1
ATOM 802 N N . VAL A 1 101 ? 15.503 11.497 64.340 1.000 9.657 103 VAL A N 1
ATOM 803 C CA . VAL A 1 101 ? 14.052 11.453 64.429 1.000 9.984 103 VAL A CA 1
ATOM 804 C C . VAL A 1 101 ? 13.415 11.443 63.049 1.000 9.607 103 VAL A C 1
ATOM 805 O O . VAL A 1 101 ? 13.957 12.011 62.089 1.000 9.676 103 VAL A O 1
ATOM 809 N N . LEU A 1 102 ? 12.252 10.805 62.972 1.000 9.255 104 LEU A N 1
ATOM 810 C CA . LEU A 1 102 ? 11.532 10.718 61.684 1.000 8.980 104 LEU A CA 1
ATOM 811 C C . LEU A 1 102 ? 11.092 12.128 61.274 1.000 8.702 104 LEU A C 1
ATOM 812 O O . LEU A 1 102 ? 10.489 12.850 62.065 1.000 9.260 104 LEU A O 1
ATOM 817 N N . THR A 1 103 ? 11.375 12.457 60.021 1.000 8.908 105 THR A N 1
ATOM 818 C CA . THR A 1 103 ? 11.206 13.838 59.528 1.000 9.547 105 THR A CA 1
ATOM 819 C C . THR A 1 103 ? 10.586 13.788 58.136 1.000 10.169 105 THR A C 1
ATOM 820 O O . THR A 1 103 ? 11.113 13.118 57.266 1.000 10.637 105 THR A O 1
ATOM 824 N N . SER A 1 104 ? 9.495 14.498 57.965 1.000 10.485 106 SER A N 1
ATOM 825 C CA . SER A 1 104 ? 8.889 14.617 56.647 1.000 11.211 106 SER A CA 1
ATOM 826 C C . SER A 1 104 ? 9.657 15.648 55.807 1.000 12.890 106 SER A C 1
ATOM 827 O O . SER A 1 104 ? 10.400 16.449 56.326 1.000 14.603 106 SER A O 1
ATOM 830 N N . GLN A 1 105 ? 9.532 15.542 54.481 1.000 14.533 107 GLN A N 1
ATOM 831 C CA . GLN A 1 105 ? 10.283 16.328 53.499 1.000 15.710 107 GLN A CA 1
ATOM 832 C C . GLN A 1 105 ? 9.348 16.969 52.491 1.000 17.177 107 GLN A C 1
ATOM 833 O O . GLN A 1 105 ? 9.737 17.190 51.339 1.000 18.748 107 GLN A O 1
ATOM 839 N N . GLY A 1 106 ? 8.152 17.251 52.910 1.000 17.171 108 GLY A N 1
ATOM 840 C CA . GLY A 1 106 ? 7.177 17.853 52.026 1.000 18.031 108 GLY A CA 1
ATOM 841 C C . GLY A 1 106 ? 5.851 17.139 52.069 1.000 18.202 108 GLY A C 1
ATOM 842 O O . GLY A 1 106 ? 5.759 15.981 52.490 1.000 18.957 108 GLY A O 1
ATOM 843 N N . THR A 1 107 ? 4.825 17.882 51.687 1.000 20.135 109 THR A N 1
ATOM 844 C CA . THR A 1 107 ? 3.488 17.323 51.640 1.000 20.809 109 THR A CA 1
ATOM 845 C C . THR A 1 107 ? 3.039 17.006 50.218 1.000 20.076 109 THR A C 1
ATOM 846 O O . THR A 1 107 ? 1.980 16.425 50.012 1.000 21.383 109 THR A O 1
ATOM 850 N N . GLY A 1 108 ? 3.853 17.369 49.239 1.000 18.788 110 GLY A N 1
ATOM 851 C CA . GLY A 1 108 ? 3.534 16.997 47.857 1.000 17.749 110 GLY A CA 1
ATOM 852 C C . GLY A 1 108 ? 3.823 15.503 47.657 1.000 16.992 110 GLY A C 1
ATOM 853 O O . GLY A 1 108 ? 4.436 14.829 48.480 1.000 16.830 110 GLY A O 1
ATOM 854 N N . ALA A 1 109 ? 3.450 14.945 46.513 1.000 15.962 111 ALA A N 1
ATOM 855 C CA . ALA A 1 109 ? 3.567 13.500 46.240 1.000 15.282 111 ALA A CA 1
ATOM 856 C C . ALA A 1 109 ? 5.033 13.069 46.207 1.000 13.481 111 ALA A C 1
ATOM 857 O O . ALA A 1 109 ? 5.906 13.746 45.737 1.000 15.874 111 ALA A O 1
ATOM 859 N N . TYR A 1 110 ? 5.235 11.898 46.829 1.000 15.230 112 TYR A N 1
ATOM 860 C CA . TYR A 1 110 ? 6.491 11.229 46.747 1.000 15.194 112 TYR A CA 1
ATOM 861 C C . TYR A 1 110 ? 7.576 11.953 47.533 1.000 13.472 112 TYR A C 1
ATOM 862 O O . TYR A 1 110 ? 8.708 11.856 47.167 1.000 16.367 112 TYR A O 1
ATOM 871 N N . ALA A 1 111 ? 7.165 12.630 48.596 1.000 13.402 113 ALA A N 1
ATOM 872 C CA . ALA A 1 111 ? 8.125 13.272 49.496 1.000 14.544 113 ALA A CA 1
ATOM 873 C C . ALA A 1 111 ? 8.558 12.237 50.522 1.000 11.415 113 ALA A C 1
ATOM 874 O O . ALA A 1 111 ? 7.864 11.990 51.484 1.000 12.585 113 ALA A O 1
ATOM 876 N N A ILE A 1 112 ? 9.708 11.661 50.283 0.500 11.514 114 ILE A N 1
ATOM 877 N N B ILE A 1 112 ? 9.709 11.660 50.281 0.500 11.568 114 ILE A N 1
ATOM 878 C CA A ILE A 1 112 ? 10.181 10.549 51.103 0.500 10.513 114 ILE A CA 1
ATOM 879 C CA B ILE A 1 112 ? 10.192 10.546 51.098 0.500 10.737 114 ILE A CA 1
ATOM 880 C C A ILE A 1 112 ? 10.674 11.032 52.465 0.500 10.157 114 ILE A C 1
ATOM 881 C C B ILE A 1 112 ? 10.665 11.036 52.465 0.500 10.254 114 ILE A C 1
ATOM 882 O O A ILE A 1 112 ? 11.362 12.046 52.586 0.500 11.745 114 ILE A O 1
ATOM 883 O O B ILE A 1 112 ? 11.361 12.046 52.586 0.500 11.767 114 ILE A O 1
ATOM 892 N N . THR A 1 113 ? 10.253 10.324 53.494 1.000 9.688 115 THR A N 1
ATOM 893 C CA . THR A 1 113 ? 10.649 10.679 54.832 1.000 9.955 115 THR A CA 1
ATOM 894 C C . THR A 1 113 ? 12.069 10.218 55.143 1.000 8.817 115 THR A C 1
ATOM 895 O O . THR A 1 113 ? 12.557 9.266 54.564 1.000 9.462 115 THR A O 1
ATOM 899 N N . THR A 1 114 ? 12.690 10.909 56.076 1.000 9.311 116 THR A N 1
ATOM 900 C CA . THR A 1 114 ? 14.054 10.610 56.469 1.000 9.244 116 THR A CA 1
ATOM 901 C C . THR A 1 114 ? 14.201 10.624 57.985 1.000 9.006 116 THR A C 1
ATOM 902 O O . THR A 1 114 ? 13.299 10.987 58.692 1.000 10.082 116 THR A O 1
ATOM 906 N N . ILE A 1 115 ? 15.385 10.247 58.461 1.000 9.018 117 ILE A N 1
ATOM 907 C CA . ILE A 1 115 ? 15.743 10.503 59.858 1.000 9.370 117 ILE A CA 1
ATOM 908 C C . ILE A 1 115 ? 16.760 11.667 59.872 1.000 10.363 117 ILE A C 1
ATOM 909 O O . ILE A 1 115 ? 17.631 11.758 59.008 1.000 11.234 117 ILE A O 1
ATOM 914 N N . GLU A 1 116 ? 16.559 12.587 60.787 1.000 10.969 118 GLU A N 1
ATOM 915 C CA . GLU A 1 116 ? 17.362 13.817 60.827 1.000 11.416 118 GLU A CA 1
ATOM 916 C C . GLU A 1 116 ? 17.629 14.186 62.271 1.000 12.012 118 GLU A C 1
ATOM 917 O O . GLU A 1 116 ? 16.967 13.729 63.184 1.000 11.294 118 GLU A O 1
ATOM 923 N N . THR A 1 117 ? 18.606 15.088 62.436 1.000 12.627 119 THR A N 1
ATOM 924 C CA . THR A 1 117 ? 18.836 15.676 63.738 1.000 14.531 119 THR A CA 1
ATOM 925 C C . THR A 1 117 ? 17.554 16.351 64.194 1.000 14.132 119 THR A C 1
ATOM 926 O O . THR A 1 117 ? 16.934 17.075 63.419 1.000 14.153 119 THR A O 1
ATOM 930 N N . ASN A 1 118 ? 17.166 16.148 65.443 1.000 13.702 120 ASN A N 1
ATOM 931 C CA . ASN A 1 118 ? 15.999 16.757 66.007 1.000 13.665 120 ASN A CA 1
ATOM 932 C C . ASN A 1 118 ? 16.153 18.263 66.116 1.000 13.377 120 ASN A C 1
ATOM 933 O O . ASN A 1 118 ? 17.090 18.720 66.758 1.000 13.012 120 ASN A O 1
ATOM 938 N N . THR A 1 119 ? 15.228 19.007 65.546 1.000 13.643 121 THR A N 1
ATOM 939 C CA . THR A 1 119 ? 15.191 20.466 65.631 1.000 13.742 121 THR A CA 1
ATOM 940 C C . THR A 1 119 ? 13.834 20.891 66.143 1.000 14.608 121 THR A C 1
ATOM 941 O O . THR A 1 119 ? 13.465 22.096 66.081 1.000 15.917 121 THR A O 1
ATOM 945 N N A SER A 1 120 ? 13.065 19.940 66.668 0.700 14.716 122 SER A N 1
ATOM 946 N N B SER A 1 120 ? 13.062 19.938 66.679 0.300 14.711 122 SER A N 1
ATOM 947 C CA A SER A 1 120 ? 11.703 20.167 67.070 0.700 15.740 122 SER A CA 1
ATOM 948 C CA B SER A 1 120 ? 11.683 20.158 67.075 0.300 15.609 122 SER A CA 1
ATOM 949 C C A SER A 1 120 ? 10.953 20.921 65.968 0.700 15.267 122 SER A C 1
ATOM 950 C C B SER A 1 120 ? 10.927 20.910 65.973 0.300 15.438 122 SER A C 1
ATOM 951 O O A SER A 1 120 ? 10.166 21.824 66.250 0.700 18.823 122 SER A O 1
ATOM 952 O O B SER A 1 120 ? 10.107 21.787 66.253 0.300 17.897 122 SER A O 1
ATOM 957 N N . ALA A 1 121 ? 11.140 20.491 64.717 1.000 15.400 123 ALA A N 1
ATOM 958 C CA . ALA A 1 121 ? 10.467 21.084 63.567 1.000 16.512 123 ALA A CA 1
ATOM 959 C C . ALA A 1 121 ? 9.039 20.537 63.467 1.000 15.140 123 ALA A C 1
ATOM 960 O O . ALA A 1 121 ? 8.702 19.457 63.955 1.000 13.851 123 ALA A O 1
ATOM 962 N N . PRO A 1 122 ? 8.146 21.258 62.747 1.000 17.056 124 PRO A N 1
ATOM 963 C CA . PRO A 1 122 ? 6.791 20.745 62.540 1.000 15.061 124 PRO A CA 1
ATOM 964 C C . PRO A 1 122 ? 6.767 19.497 61.655 1.000 15.549 124 PRO A C 1
ATOM 965 O O . PRO A 1 122 ? 5.744 18.825 61.648 1.000 18.289 124 PRO A O 1
ATOM 969 N N . THR A 1 123 ? 7.843 19.198 60.968 1.000 13.046 125 THR A N 1
ATOM 970 C CA . THR A 1 123 ? 8.025 17.991 60.183 1.000 12.522 125 THR A CA 1
ATOM 971 C C . THR A 1 123 ? 8.437 16.798 61.038 1.000 11.574 125 THR A C 1
ATOM 972 O O . THR A 1 123 ? 8.599 15.715 60.509 1.000 11.433 125 THR A O 1
ATOM 976 N N . GLN A 1 124 ? 8.637 17.018 62.346 1.000 11.682 126 GLN A N 1
ATOM 977 C CA . GLN A 1 124 ? 9.179 16.000 63.247 1.000 11.217 126 GLN A CA 1
ATOM 978 C C . GLN A 1 124 ? 8.206 15.619 64.347 1.000 12.049 126 GLN A C 1
ATOM 979 O O . GLN A 1 124 ? 8.632 15.060 65.343 1.000 14.420 126 GLN A O 1
ATOM 985 N N . SER A 1 125 ? 6.933 15.909 64.169 1.000 12.721 127 SER A N 1
ATOM 986 C CA . SER A 1 125 ? 5.904 15.605 65.144 1.000 13.821 127 SER A CA 1
ATOM 987 C C . SER A 1 125 ? 4.874 14.649 64.566 1.000 13.260 127 SER A C 1
ATOM 988 O O . SER A 1 125 ? 4.221 14.991 63.573 1.000 15.535 127 SER A O 1
ATOM 991 N N . TRP A 1 126 ? 4.700 13.476 65.162 1.000 12.281 128 TRP A N 1
ATOM 992 C CA . TRP A 1 126 ? 3.873 12.414 64.657 1.000 13.707 128 TRP A CA 1
ATOM 993 C C . TRP A 1 126 ? 2.854 12.002 65.696 1.000 15.357 128 TRP A C 1
ATOM 994 O O . TRP A 1 126 ? 3.225 11.754 66.821 1.000 19.419 128 TRP A O 1
ATOM 1005 N N . GLY A 1 127 ? 1.598 12.080 65.294 1.000 17.807 129 GLY A N 1
ATOM 1006 C CA . GLY A 1 127 ?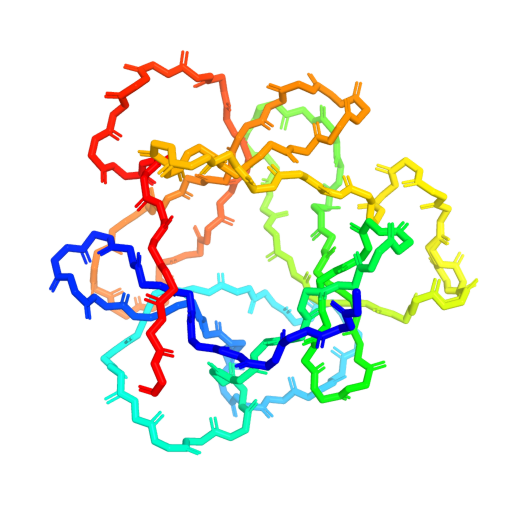 0.511 11.762 66.200 1.000 18.881 129 GLY A CA 1
ATOM 1007 C C . GLY A 1 127 ? -0.135 10.459 65.768 1.000 17.636 129 GLY A C 1
ATOM 1008 O O . GLY A 1 127 ? -0.026 10.035 64.649 1.000 18.160 129 GLY A O 1
ATOM 1009 N N . THR A 1 128 ? -0.826 9.806 66.665 1.000 20.398 130 THR A N 1
ATOM 1010 C CA . THR A 1 128 ? -1.560 8.581 66.356 1.000 19.937 130 THR A CA 1
ATOM 1011 C C . THR A 1 128 ? -3.023 8.926 66.211 1.000 19.530 130 THR A C 1
ATOM 1012 O O . THR A 1 128 ? -3.505 9.883 66.799 1.000 23.180 130 THR A O 1
ATOM 1016 N N . ALA A 1 129 ? -3.714 8.173 65.381 1.000 16.681 131 ALA A N 1
ATOM 1017 C CA . ALA A 1 129 ? -5.138 8.364 65.185 1.000 17.631 131 ALA A CA 1
ATOM 1018 C C . ALA A 1 129 ? -5.728 7.046 64.753 1.000 18.247 131 ALA A C 1
ATOM 1019 O O . ALA A 1 129 ? -5.111 6.262 64.041 1.000 16.761 131 ALA A O 1
ATOM 1021 N N . ASP A 1 130 ? -6.988 6.832 65.121 1.000 18.819 132 ASP A N 1
ATOM 1022 C CA . ASP A 1 130 ? -7.728 5.654 64.670 1.000 18.580 132 ASP A CA 1
ATOM 1023 C C . ASP A 1 130 ? -8.149 5.846 63.199 1.000 16.857 132 ASP A C 1
ATOM 1024 O O . ASP A 1 130 ? -8.282 6.991 62.781 1.000 16.678 132 ASP A O 1
#

Nearest PDB structures (foldseek):
  8r8a-assembly1_A  TM=1.008E+00  e=7.475E-25  Cucumis melo
  3ca3-assembly1_A  TM=9.812E-01  e=3.761E-13  unclassified
  7kd0-assembly1_B  TM=9.680E-01  e=4.186E-13  Ricinus communis
  1hwo-assembly1_B  TM=9.703E-01  e=9.333E-13  Sambucus ebulus
  1tfm-assembly1_B  TM=9.629E-01  e=7.920E-12  Viscum album

Radius of gyration: 12.65 Å; Cα contacts (8 Å, |Δi|>4): 357; chains: 1; bounding box: 31×32×28 Å

Organism: Cucumis melo (NCBI:txid3656)

Foldseek 3Di:
DKDKWFKAADPRWTWFQPPLDQDAPGFIATHHDDDRQRRIWIQDPLQFIDTPQWTWFFPDQDAPTFIHTHHPVVDDCQGGGWDADPQFWIASPNNRFTWFFQDNDPPGTIHTHHDPVDSRGGIDTDD

B-factor: mean 17.82, std 7.88, range [8.6, 64.03]